Protein AF-A0A7K4D9J6-F1 (afdb_monomer)

Foldseek 3Di:
DLLLVLLVVCVVDLPDDDPVSFHDQPSLQVNLQVQLQVQLVVVCVVVVHNVSNLVSNVRSNVRSLVSNVSRDPDPPVVSVVSNVVSVVVSVVVSVVVVVVVVVVD

Radius of gyration: 15.12 Å; Cα contacts (8 Å, |Δi|>4): 111; chains: 1; bounding box: 46×23×40 Å

Secondary structure (DSSP, 8-state):
-HHHHHHHHHHH--S---GGGSPPTTHHHHHHHHHHHHHHHHHHHHHT-THHHHHHHHHHHHHHHHHHHHH----HHHHHHHHHHHHHHHHHHHHHHHHHHHH--

Solvent-accessible surface area (backbone atoms only — not comparable to full-atom values): 5692 Å² total; per-residue (Å²): 112,71,63,56,54,41,45,51,54,47,74,73,42,82,81,75,73,53,81,91,60,47,61,59,95,62,47,28,34,53,47,18,29,53,52,13,37,57,52,8,47,53,50,14,66,77,69,73,38,73,66,36,33,54,52,15,35,58,50,9,40,53,51,3,48,51,46,35,65,75,60,42,99,63,58,75,69,60,50,54,55,48,51,52,56,52,49,52,52,48,52,51,50,47,52,52,51,51,49,53,62,67,65,71,113

pLDDT: mean 76.88, std 13.14, range [48.06, 93.12]

Sequence (105 aa):
MTIILKTGFIAYRQNSVRPGLRPKKGDGILFGIIIGIVIGIFISTVFNHFVFVIIGIAFGHYIGLIIESLACPTSSSEIVSYRKYSLVGTIAAIASILYAALSIE

Mean predicted aligned error: 8.45 Å

Structure (mmCIF, N/CA/C/O backbone):
data_AF-A0A7K4D9J6-F1
#
_entry.id   AF-A0A7K4D9J6-F1
#
loop_
_atom_site.group_PDB
_atom_site.id
_atom_site.type_symbol
_atom_site.label_atom_id
_atom_site.label_alt_id
_atom_site.label_comp_id
_atom_site.label_asym_id
_atom_site.label_entity_id
_atom_site.label_seq_id
_atom_site.pdbx_PDB_ins_code
_atom_site.Cartn_x
_atom_site.Cartn_y
_atom_site.Cartn_z
_atom_site.occupancy
_atom_site.B_iso_or_equiv
_atom_site.auth_seq_id
_atom_site.auth_comp_id
_atom_site.auth_asym_id
_atom_site.auth_atom_id
_atom_site.pdbx_PDB_model_num
ATOM 1 N N . MET A 1 1 ? -9.565 -13.750 0.119 1.00 48.06 1 MET A N 1
ATOM 2 C CA . MET A 1 1 ? -10.701 -13.479 -0.797 1.00 48.06 1 MET A CA 1
ATOM 3 C C . MET A 1 1 ? -11.881 -12.796 -0.096 1.00 48.06 1 MET A C 1
ATOM 5 O O . MET A 1 1 ? -12.363 -11.786 -0.588 1.00 48.06 1 MET A O 1
ATOM 9 N N . THR A 1 2 ? -12.306 -13.265 1.082 1.00 56.31 2 THR A N 1
ATOM 10 C CA . THR A 1 2 ? -13.416 -12.690 1.877 1.00 56.31 2 THR A CA 1
ATOM 11 C C . THR A 1 2 ? -13.197 -11.250 2.361 1.00 56.31 2 THR A C 1
ATOM 13 O O . THR A 1 2 ? -14.158 -10.491 2.421 1.00 56.31 2 THR A O 1
ATOM 16 N N . ILE A 1 3 ? -11.954 -10.851 2.659 1.00 58.62 3 ILE A N 1
ATOM 17 C CA . ILE A 1 3 ? -11.608 -9.475 3.072 1.00 58.62 3 ILE A CA 1
ATOM 18 C C . ILE A 1 3 ? -11.819 -8.489 1.912 1.00 58.62 3 ILE A C 1
ATOM 20 O O . ILE A 1 3 ? -12.486 -7.479 2.077 1.00 58.62 3 ILE A O 1
ATOM 24 N N . ILE A 1 4 ? -11.346 -8.839 0.711 1.00 59.47 4 ILE A N 1
ATOM 25 C CA . ILE A 1 4 ? -11.469 -8.018 -0.507 1.00 59.47 4 ILE A CA 1
ATOM 26 C C . ILE A 1 4 ? -12.946 -7.778 -0.862 1.00 59.47 4 ILE A C 1
ATOM 28 O O . ILE A 1 4 ? -13.345 -6.650 -1.135 1.00 59.47 4 ILE A O 1
ATOM 32 N N . LEU A 1 5 ? -13.772 -8.827 -0.786 1.00 59.25 5 LEU A N 1
ATOM 33 C CA . LEU A 1 5 ? -15.217 -8.741 -1.023 1.00 59.25 5 LEU A CA 1
ATOM 34 C C . LEU A 1 5 ? -15.940 -7.876 0.022 1.00 59.25 5 LEU A C 1
ATOM 36 O O . LEU A 1 5 ? -16.779 -7.057 -0.345 1.00 59.25 5 LEU A O 1
ATOM 40 N N . LYS A 1 6 ? -15.604 -8.019 1.312 1.00 61.50 6 LYS A N 1
ATOM 41 C CA . LYS A 1 6 ? -16.188 -7.202 2.391 1.00 61.50 6 LYS A CA 1
ATOM 42 C C . LYS A 1 6 ? -15.841 -5.725 2.237 1.00 61.50 6 LYS A C 1
ATOM 44 O O . LYS A 1 6 ? -16.734 -4.881 2.261 1.00 61.50 6 LYS A O 1
ATOM 49 N N . THR A 1 7 ? -14.558 -5.420 2.073 1.00 60.50 7 THR A N 1
ATOM 50 C CA . THR A 1 7 ? -14.063 -4.044 1.997 1.00 60.50 7 THR A CA 1
ATOM 51 C C . THR A 1 7 ? -14.557 -3.349 0.725 1.00 60.50 7 THR A C 1
ATOM 53 O O . THR A 1 7 ? -14.998 -2.202 0.794 1.00 60.50 7 THR A O 1
ATOM 56 N N . GLY A 1 8 ? -14.612 -4.063 -0.407 1.00 58.88 8 GLY A N 1
ATOM 57 C CA . GLY A 1 8 ? -15.194 -3.555 -1.652 1.00 58.88 8 GLY A CA 1
ATOM 58 C C . GLY A 1 8 ? -16.696 -3.260 -1.551 1.00 58.88 8 GLY A C 1
ATOM 59 O O . GLY A 1 8 ? -17.147 -2.204 -1.991 1.00 58.88 8 GLY A O 1
ATOM 60 N N . PHE A 1 9 ? -17.475 -4.134 -0.904 1.00 62.00 9 PHE A N 1
ATOM 61 C CA . PHE A 1 9 ? -18.914 -3.914 -0.701 1.00 62.00 9 PHE A CA 1
ATOM 62 C C . PHE A 1 9 ? -19.206 -2.688 0.182 1.00 62.00 9 PHE A C 1
ATOM 64 O O . PHE A 1 9 ? -20.196 -1.988 -0.019 1.00 62.00 9 PHE A O 1
ATOM 71 N N . ILE A 1 10 ? -18.330 -2.401 1.145 1.00 62.00 10 ILE A N 1
ATOM 72 C CA . ILE A 1 10 ? -18.452 -1.267 2.073 1.00 62.00 10 ILE A CA 1
ATOM 73 C C . ILE A 1 10 ? -18.029 0.048 1.421 1.00 62.00 10 ILE A C 1
ATOM 75 O O . ILE A 1 10 ? -18.698 1.058 1.621 1.00 62.00 10 ILE A O 1
ATOM 79 N N . ALA A 1 11 ? -16.988 0.031 0.584 1.00 58.03 11 ALA A N 1
ATOM 80 C CA . ALA A 1 11 ? -16.625 1.184 -0.239 1.00 58.03 11 ALA A CA 1
ATOM 81 C C . ALA A 1 11 ? -17.774 1.602 -1.180 1.00 58.03 11 ALA A C 1
ATOM 83 O 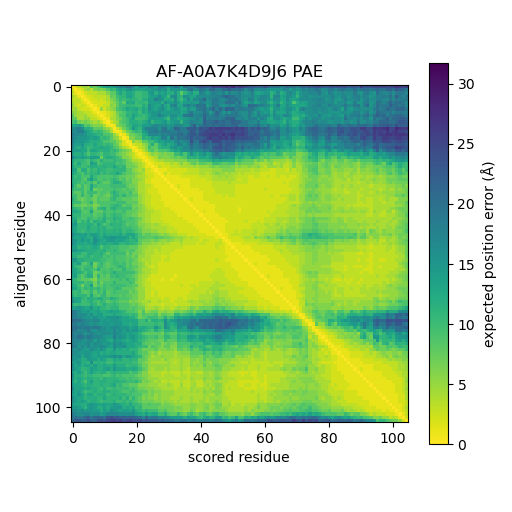O . ALA A 1 11 ? -17.960 2.789 -1.436 1.00 58.03 11 ALA A O 1
ATOM 84 N N . TYR A 1 12 ? -18.577 0.638 -1.645 1.00 59.16 12 TYR A N 1
ATOM 85 C CA . TYR A 1 12 ? -19.736 0.875 -2.510 1.00 59.16 12 TYR A CA 1
ATOM 86 C C . TYR A 1 12 ? -21.013 1.307 -1.751 1.00 59.16 12 TYR A C 1
ATOM 88 O O . TYR A 1 12 ? -21.847 2.019 -2.307 1.00 59.16 12 TYR A O 1
ATOM 96 N N . ARG A 1 13 ? -21.189 0.913 -0.477 1.00 58.47 13 ARG A N 1
ATOM 97 C CA . ARG A 1 13 ? -22.382 1.217 0.346 1.00 58.47 13 ARG A CA 1
ATOM 98 C C . ARG A 1 13 ? -22.015 2.063 1.577 1.00 58.47 13 ARG A C 1
ATOM 100 O O . ARG A 1 13 ? -21.794 1.534 2.664 1.00 58.47 13 ARG A O 1
ATOM 107 N N . GLN A 1 14 ? -22.024 3.391 1.430 1.00 55.06 14 GLN A N 1
ATOM 108 C CA . GLN A 1 14 ? -21.742 4.332 2.531 1.00 55.06 14 GLN A CA 1
ATOM 109 C C . GLN A 1 14 ? -22.844 4.403 3.610 1.00 55.06 14 GLN A C 1
ATOM 111 O O . GLN A 1 14 ? -22.569 4.777 4.749 1.00 55.06 14 GLN A O 1
ATOM 116 N N . ASN A 1 15 ? -24.083 4.003 3.301 1.00 48.38 15 ASN A N 1
ATOM 117 C CA . ASN A 1 15 ? -25.201 4.116 4.240 1.00 48.38 15 ASN A CA 1
ATOM 118 C C . ASN A 1 15 ? -25.345 2.851 5.104 1.00 48.38 15 ASN A C 1
ATOM 120 O O . ASN A 1 15 ? -25.948 1.856 4.704 1.00 48.38 15 ASN A O 1
ATOM 124 N N . SER A 1 16 ? -24.824 2.925 6.331 1.00 55.69 16 SER A N 1
ATOM 125 C CA . SER A 1 16 ? -24.984 1.955 7.429 1.00 55.69 16 SER A CA 1
ATOM 126 C C . SER A 1 16 ? -24.362 0.567 7.193 1.00 55.69 16 SER A C 1
ATOM 128 O O . SER A 1 16 ? -25.008 -0.419 6.836 1.00 55.69 16 SER A O 1
ATOM 130 N N . VAL A 1 17 ? -23.065 0.453 7.478 1.00 55.47 17 VAL A N 1
ATOM 131 C CA . VAL A 1 17 ? -22.395 -0.851 7.533 1.00 55.47 17 VAL A CA 1
ATOM 132 C C . VAL A 1 17 ? -22.858 -1.607 8.781 1.00 55.47 17 VAL A C 1
ATOM 134 O O . VAL A 1 17 ? -22.565 -1.188 9.909 1.00 55.47 17 VAL A O 1
ATOM 137 N N . ARG A 1 18 ? -23.557 -2.738 8.586 1.00 56.44 18 ARG A N 1
ATOM 138 C CA . ARG A 1 18 ? -23.930 -3.672 9.667 1.00 56.44 18 ARG A CA 1
ATOM 139 C C . ARG A 1 18 ? -22.685 -4.025 10.504 1.00 56.44 18 ARG A C 1
ATOM 141 O O . ARG A 1 18 ? -21.668 -4.386 9.910 1.00 56.44 18 ARG A O 1
ATOM 148 N N . PRO A 1 19 ? -22.750 -4.005 11.850 1.00 55.81 19 PRO A N 1
ATOM 149 C CA . PRO A 1 19 ? -21.587 -4.206 12.723 1.00 55.81 19 PRO A CA 1
ATOM 150 C C . PRO A 1 19 ? -20.733 -5.448 12.406 1.00 55.81 19 PRO A C 1
ATOM 152 O O . PRO A 1 19 ? -19.512 -5.357 12.418 1.00 55.81 19 PRO A O 1
ATOM 155 N N . GLY A 1 20 ? -21.343 -6.581 12.032 1.00 59.03 20 GLY A N 1
ATOM 156 C CA . GLY A 1 20 ? -20.619 -7.819 11.681 1.00 59.03 20 GLY A CA 1
ATOM 157 C C . GLY A 1 20 ? -19.964 -7.841 10.288 1.00 59.03 20 GLY A C 1
ATOM 158 O O . GLY A 1 20 ? -19.177 -8.741 9.976 1.00 59.03 20 GLY A O 1
ATOM 159 N N . LEU A 1 21 ? -20.275 -6.865 9.432 1.00 62.53 21 LEU A N 1
ATOM 160 C CA . LEU A 1 21 ? -19.687 -6.728 8.098 1.00 62.53 21 LEU A CA 1
ATOM 161 C C . LEU A 1 21 ? -18.523 -5.738 8.060 1.00 62.53 21 LEU A C 1
ATOM 163 O O . LEU A 1 21 ? -17.791 -5.763 7.078 1.00 62.53 21 LEU A O 1
ATOM 167 N N . ARG A 1 22 ? -18.310 -4.936 9.113 1.00 63.88 22 ARG A N 1
ATOM 168 C CA . ARG A 1 22 ? -17.231 -3.941 9.157 1.00 63.88 22 ARG A CA 1
ATOM 169 C C . ARG A 1 22 ? -15.855 -4.592 8.939 1.00 63.88 22 ARG A C 1
ATOM 171 O O . ARG A 1 22 ? -15.640 -5.705 9.439 1.00 63.88 22 ARG A O 1
ATOM 178 N N . PRO A 1 23 ? -14.947 -3.940 8.190 1.00 65.38 23 PRO A N 1
ATOM 179 C CA . PRO A 1 23 ? -13.576 -4.407 8.061 1.00 65.38 23 PRO A CA 1
ATOM 180 C C . PRO A 1 23 ? -12.896 -4.335 9.428 1.00 65.38 23 PRO A C 1
ATOM 182 O O . PRO A 1 23 ? -13.229 -3.477 10.253 1.00 65.38 23 PRO A O 1
ATOM 185 N N . LYS A 1 24 ? -11.959 -5.245 9.683 1.00 72.62 24 LYS A N 1
ATOM 186 C CA . LYS A 1 24 ? -11.079 -5.121 10.842 1.00 72.62 24 LYS A CA 1
ATOM 187 C C . LYS A 1 24 ? -10.086 -3.990 10.594 1.00 72.62 24 LYS A C 1
ATOM 189 O O . LYS A 1 24 ? -9.787 -3.657 9.449 1.00 72.62 24 LYS A O 1
ATOM 194 N N . LYS A 1 25 ? -9.541 -3.449 11.686 1.00 73.19 25 LYS A N 1
ATOM 195 C CA . LYS A 1 25 ? -8.453 -2.473 11.622 1.00 73.19 25 LYS A CA 1
ATOM 196 C C . LYS A 1 25 ? -7.300 -3.061 10.805 1.00 73.19 25 LYS A C 1
ATOM 198 O O . LYS A 1 25 ? -6.790 -4.109 11.199 1.00 73.19 25 LYS A O 1
ATOM 203 N N . GLY A 1 26 ? -6.912 -2.452 9.688 1.00 73.12 26 GLY A N 1
ATOM 204 C CA . GLY A 1 26 ? -6.005 -3.121 8.739 1.00 73.12 26 GLY A CA 1
ATOM 205 C C . GLY A 1 26 ? -6.544 -3.276 7.330 1.00 73.12 26 GLY A C 1
ATOM 206 O O . GLY A 1 26 ? -5.812 -3.114 6.351 1.00 73.12 26 GLY A O 1
ATOM 207 N N . ASP A 1 27 ? -7.813 -3.656 7.241 1.00 78.88 27 ASP A N 1
ATOM 208 C CA . ASP A 1 27 ? -8.368 -4.268 6.041 1.00 78.88 27 ASP A CA 1
ATOM 209 C C . ASP A 1 27 ? -8.575 -3.244 4.921 1.00 78.88 27 ASP A C 1
ATOM 211 O O . ASP A 1 27 ? -8.407 -3.588 3.749 1.00 78.88 27 ASP A O 1
ATOM 215 N N . GLY A 1 28 ? -8.908 -1.993 5.260 1.00 77.25 28 GLY A N 1
ATOM 216 C CA . GLY A 1 28 ? -9.033 -0.899 4.299 1.00 77.25 28 GLY A CA 1
ATOM 217 C C . GLY A 1 28 ? -7.699 -0.593 3.632 1.00 77.25 28 GLY A C 1
ATOM 218 O O . GLY A 1 28 ? -7.614 -0.537 2.405 1.00 77.25 28 GLY A O 1
ATOM 219 N N . ILE A 1 29 ? -6.637 -0.488 4.432 1.00 82.56 29 ILE A N 1
ATOM 220 C CA . ILE A 1 29 ? -5.277 -0.244 3.940 1.00 82.56 29 ILE A CA 1
ATOM 221 C C . ILE A 1 29 ? -4.789 -1.389 3.065 1.00 82.56 29 ILE A C 1
ATOM 223 O O . ILE A 1 29 ? -4.319 -1.145 1.955 1.00 82.56 29 ILE A O 1
ATOM 227 N N . LEU A 1 30 ? -4.908 -2.629 3.543 1.00 82.94 30 LEU A N 1
ATOM 228 C CA . LEU A 1 30 ? -4.460 -3.797 2.789 1.00 82.94 30 LEU A CA 1
ATOM 229 C C . LEU A 1 30 ? -5.171 -3.877 1.433 1.00 82.94 30 LEU A C 1
ATOM 231 O O . LEU A 1 30 ? -4.533 -4.101 0.407 1.00 82.94 30 LEU A O 1
ATOM 235 N N . PHE A 1 31 ? -6.482 -3.639 1.420 1.00 84.19 31 PHE A N 1
ATOM 236 C CA . PHE A 1 31 ? -7.273 -3.588 0.196 1.00 84.19 31 PHE A CA 1
ATOM 237 C C . PHE A 1 31 ? -6.818 -2.468 -0.746 1.00 84.19 31 PHE A C 1
ATOM 239 O O . PHE A 1 31 ? -6.612 -2.716 -1.934 1.00 84.19 31 PHE A O 1
ATOM 246 N N . GLY A 1 32 ? -6.611 -1.260 -0.216 1.00 86.00 32 GLY A N 1
ATOM 247 C CA . GLY A 1 32 ? -6.111 -0.125 -0.983 1.00 86.00 32 GLY A CA 1
ATOM 248 C C . GLY A 1 32 ? -4.747 -0.404 -1.616 1.00 86.00 32 GLY A C 1
ATOM 249 O O . GLY A 1 32 ? -4.580 -0.181 -2.812 1.00 86.00 32 GLY A O 1
ATOM 250 N N . ILE A 1 33 ? -3.799 -0.965 -0.859 1.00 87.00 33 ILE A N 1
ATOM 251 C CA . ILE A 1 33 ? -2.465 -1.334 -1.360 1.00 87.00 33 ILE A CA 1
ATOM 252 C C . ILE A 1 33 ? -2.565 -2.378 -2.475 1.00 87.00 33 ILE A C 1
ATOM 254 O O . ILE A 1 33 ? -1.936 -2.202 -3.515 1.00 87.00 33 ILE A O 1
ATOM 258 N N . ILE A 1 34 ? -3.372 -3.431 -2.302 1.00 87.25 34 ILE A N 1
ATOM 259 C CA . ILE A 1 34 ? -3.557 -4.466 -3.333 1.00 87.25 34 ILE A CA 1
ATOM 260 C C . ILE A 1 34 ? -4.081 -3.843 -4.632 1.00 87.25 34 ILE A C 1
ATOM 262 O O . ILE A 1 34 ? -3.529 -4.098 -5.701 1.00 87.25 34 ILE A O 1
ATOM 266 N N . ILE A 1 35 ? -5.110 -2.997 -4.545 1.00 88.31 35 ILE A N 1
ATOM 267 C CA . ILE A 1 35 ? -5.663 -2.301 -5.714 1.00 88.31 35 ILE A CA 1
ATOM 268 C C . ILE A 1 35 ? -4.617 -1.385 -6.348 1.00 88.31 35 ILE A C 1
ATOM 270 O O . ILE A 1 35 ? -4.443 -1.401 -7.565 1.00 88.31 35 ILE A O 1
ATOM 274 N N . GLY A 1 36 ? -3.901 -0.618 -5.528 1.00 88.94 36 GLY A N 1
ATOM 275 C CA . GLY A 1 36 ? -2.845 0.278 -5.975 1.00 88.94 36 GLY A CA 1
ATOM 276 C C . GLY A 1 36 ? -1.734 -0.444 -6.732 1.00 88.94 36 GLY A C 1
ATOM 277 O O . GLY A 1 36 ? -1.323 0.021 -7.791 1.00 88.94 36 GLY A O 1
ATOM 278 N N . ILE A 1 37 ? -1.300 -1.611 -6.247 1.00 89.44 37 ILE A N 1
ATOM 279 C CA . ILE A 1 37 ? -0.310 -2.461 -6.923 1.00 89.44 37 ILE A CA 1
ATOM 280 C C . ILE A 1 37 ? -0.846 -2.949 -8.268 1.00 89.44 37 ILE A C 1
ATOM 282 O O . ILE A 1 37 ? -0.156 -2.815 -9.273 1.00 89.44 37 ILE A O 1
ATOM 286 N N . VAL A 1 38 ? -2.069 -3.486 -8.310 1.00 89.81 38 VAL A N 1
ATOM 287 C CA . VAL A 1 38 ? -2.666 -4.001 -9.555 1.00 89.81 38 VAL A CA 1
ATOM 288 C C . VAL A 1 38 ? -2.766 -2.896 -10.610 1.00 89.81 38 VAL A C 1
ATOM 290 O O . VAL A 1 38 ? -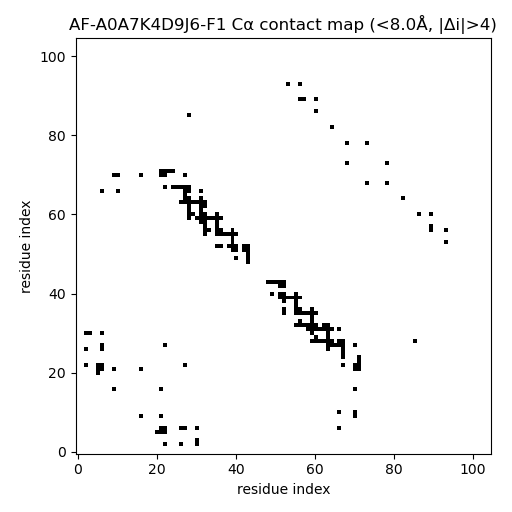2.353 -3.098 -11.751 1.00 89.81 38 VAL A O 1
ATOM 293 N N . ILE A 1 39 ? -3.250 -1.712 -10.223 1.00 90.62 39 ILE A 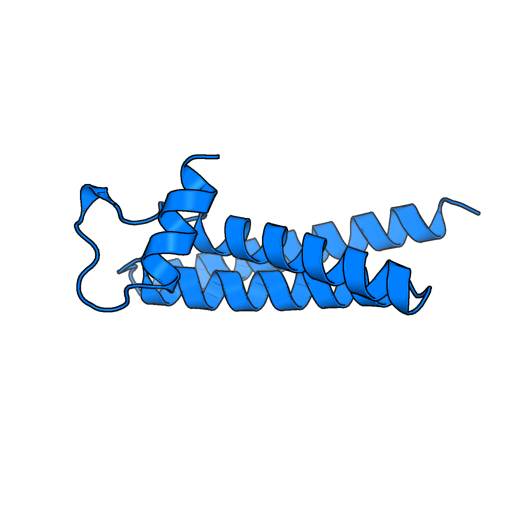N 1
ATOM 294 C CA . ILE A 1 39 ? -3.333 -0.544 -11.111 1.00 90.62 39 ILE A CA 1
ATOM 295 C C . ILE A 1 39 ? -1.932 -0.085 -11.531 1.00 90.62 39 ILE A C 1
ATOM 297 O O . ILE A 1 39 ? -1.698 0.170 -12.711 1.00 90.62 39 ILE A O 1
ATOM 301 N N . GLY A 1 40 ? -0.993 -0.005 -10.588 1.00 90.12 40 GLY A N 1
ATOM 302 C CA . GLY A 1 40 ? 0.378 0.429 -10.842 1.00 90.12 40 GLY A CA 1
ATOM 303 C C . GLY A 1 40 ? 1.113 -0.486 -11.819 1.00 90.12 40 GLY A C 1
ATOM 304 O O . GLY A 1 40 ? 1.744 0.011 -12.747 1.00 90.12 40 GLY A O 1
ATOM 305 N N . ILE A 1 41 ? 0.979 -1.808 -11.668 1.00 90.88 41 ILE A N 1
ATOM 306 C CA . ILE A 1 41 ? 1.533 -2.802 -12.600 1.00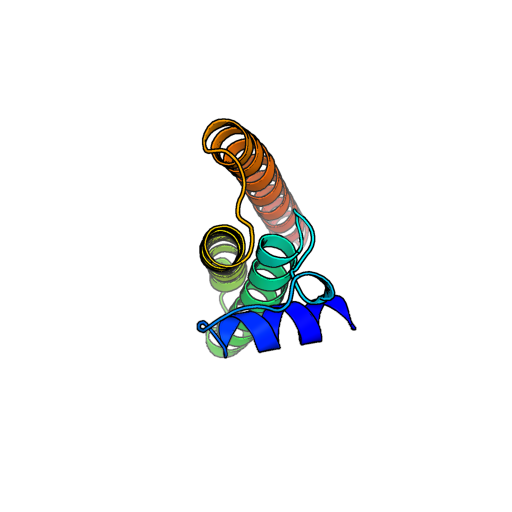 90.88 41 ILE A CA 1
ATOM 307 C C . ILE A 1 41 ? 0.887 -2.652 -13.976 1.00 90.88 41 ILE A C 1
ATOM 309 O O . ILE A 1 41 ? 1.602 -2.580 -14.971 1.00 90.88 41 ILE A O 1
ATOM 313 N N . PHE A 1 42 ? -0.442 -2.547 -14.046 1.00 91.69 42 PHE A N 1
ATOM 314 C CA . PHE A 1 42 ? -1.142 -2.376 -15.318 1.00 91.69 42 PHE A CA 1
ATOM 315 C C . PHE A 1 42 ? -0.645 -1.134 -16.075 1.00 91.69 42 PHE A C 1
ATOM 317 O O . PHE A 1 42 ? -0.205 -1.237 -17.219 1.00 91.69 42 PHE A O 1
ATOM 324 N N . ILE A 1 43 ? -0.611 0.028 -15.420 1.00 91.50 43 ILE A N 1
ATOM 325 C CA . ILE A 1 43 ? -0.105 1.271 -16.022 1.00 91.50 43 ILE A CA 1
ATOM 326 C C . ILE A 1 43 ? 1.381 1.130 -16.376 1.00 91.50 43 ILE A C 1
ATOM 328 O O . ILE A 1 43 ? 1.795 1.528 -17.463 1.00 91.50 43 ILE A O 1
ATOM 332 N N . SER A 1 44 ? 2.181 0.512 -15.505 1.00 91.38 44 SER A N 1
ATOM 333 C CA . SER A 1 44 ? 3.599 0.268 -15.765 1.00 91.38 44 SER A CA 1
ATOM 334 C C . SER A 1 44 ? 3.820 -0.552 -17.034 1.00 91.38 44 SER A C 1
ATOM 336 O O . SER A 1 44 ? 4.681 -0.187 -17.827 1.00 91.38 44 SER A O 1
ATOM 338 N N . THR A 1 45 ? 3.007 -1.586 -17.281 1.00 90.56 45 THR A N 1
ATOM 339 C CA . THR A 1 45 ? 3.082 -2.380 -18.518 1.00 90.56 45 THR A CA 1
ATOM 340 C C . THR A 1 45 ? 2.650 -1.599 -19.758 1.00 90.56 45 THR A C 1
ATOM 342 O O . THR A 1 45 ? 3.261 -1.754 -20.810 1.00 90.56 45 THR A O 1
ATOM 345 N N . VAL A 1 46 ? 1.647 -0.721 -19.641 1.00 93.12 46 VAL A N 1
ATOM 346 C CA . VAL A 1 46 ? 1.157 0.101 -20.762 1.00 93.12 46 VAL A CA 1
ATOM 347 C C . VAL A 1 46 ? 2.183 1.159 -21.176 1.00 93.12 46 VAL A C 1
ATOM 349 O O . VAL A 1 46 ? 2.389 1.382 -22.365 1.00 93.12 46 VAL A O 1
A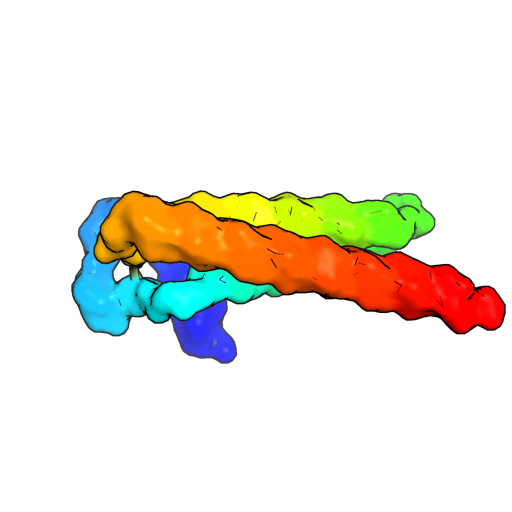TOM 352 N N . PHE A 1 47 ? 2.837 1.801 -20.208 1.00 92.38 47 PHE A N 1
ATOM 353 C CA . PHE A 1 47 ? 3.793 2.889 -20.452 1.00 92.38 47 PHE A CA 1
ATOM 354 C C . PHE A 1 47 ? 5.263 2.453 -20.373 1.00 92.38 47 PHE A C 1
ATOM 356 O O . PHE A 1 47 ? 6.154 3.290 -20.494 1.00 92.38 47 PHE A O 1
ATOM 363 N N . ASN A 1 48 ? 5.515 1.162 -20.150 1.00 88.94 48 ASN A N 1
ATOM 364 C CA . ASN A 1 48 ? 6.835 0.557 -19.964 1.00 88.94 48 ASN A CA 1
ATOM 365 C C . ASN A 1 48 ? 7.736 1.318 -18.969 1.00 88.94 48 ASN A C 1
ATOM 367 O O . ASN A 1 48 ? 8.919 1.551 -19.219 1.00 88.94 48 ASN A O 1
ATOM 371 N N . HIS A 1 49 ? 7.165 1.760 -17.844 1.00 87.81 49 HIS A N 1
ATOM 372 C CA . HIS A 1 49 ? 7.899 2.548 -16.855 1.00 87.81 49 HIS A CA 1
ATOM 373 C C . HIS A 1 49 ? 7.590 2.095 -15.427 1.00 87.81 49 HIS A C 1
ATOM 375 O O . HIS A 1 49 ? 6.437 2.089 -14.990 1.00 87.81 49 HIS A O 1
ATOM 381 N N . PHE A 1 50 ? 8.621 1.694 -14.677 1.00 86.12 50 PHE A N 1
ATOM 382 C CA . PHE A 1 50 ? 8.448 1.050 -13.367 1.00 86.12 50 PHE A CA 1
ATOM 383 C C . PHE A 1 50 ? 7.947 2.012 -12.273 1.00 86.12 50 PHE A C 1
ATOM 385 O O . PHE A 1 50 ? 7.320 1.579 -11.306 1.00 86.12 50 PHE A O 1
ATOM 392 N N . VAL A 1 51 ? 8.159 3.326 -12.442 1.00 89.19 51 VAL A N 1
ATOM 393 C CA . VAL A 1 51 ? 7.741 4.358 -11.475 1.00 89.19 51 VAL A CA 1
ATOM 394 C C . VAL A 1 51 ? 6.239 4.300 -11.170 1.00 89.19 51 VAL A C 1
ATOM 396 O O . VAL A 1 51 ? 5.815 4.603 -10.056 1.00 89.19 51 VAL A O 1
ATOM 399 N N . PHE A 1 52 ? 5.426 3.834 -12.123 1.00 90.38 52 PHE A N 1
ATOM 400 C CA . PHE A 1 52 ? 3.983 3.686 -11.944 1.00 90.38 52 PHE A CA 1
ATOM 401 C C . PHE A 1 52 ? 3.604 2.627 -10.902 1.00 90.38 52 PHE A C 1
ATOM 403 O O . PHE A 1 52 ? 2.563 2.766 -10.263 1.00 90.38 52 PHE A O 1
ATOM 410 N N . VAL A 1 53 ? 4.458 1.631 -10.645 1.00 89.62 53 VAL A N 1
ATOM 411 C CA . VAL A 1 53 ? 4.262 0.676 -9.541 1.00 89.62 53 VAL A CA 1
ATOM 412 C C . VAL A 1 53 ? 4.407 1.384 -8.191 1.00 89.62 53 VAL A C 1
ATOM 414 O O . VAL A 1 53 ? 3.578 1.191 -7.303 1.00 89.62 53 VAL A O 1
ATOM 417 N N . ILE A 1 54 ? 5.401 2.269 -8.052 1.00 91.19 54 ILE A N 1
ATOM 418 C CA . ILE A 1 54 ? 5.618 3.067 -6.833 1.00 91.19 54 ILE A CA 1
ATOM 419 C C . ILE A 1 54 ? 4.444 4.021 -6.602 1.00 91.19 54 ILE A C 1
ATOM 421 O O . ILE A 1 54 ? 3.895 4.078 -5.499 1.00 91.19 54 ILE A O 1
ATOM 425 N N . ILE A 1 55 ? 4.033 4.740 -7.651 1.00 90.56 55 ILE A N 1
ATOM 426 C CA . ILE A 1 55 ? 2.881 5.650 -7.601 1.00 90.56 55 ILE A CA 1
ATOM 427 C C . ILE A 1 55 ? 1.618 4.871 -7.222 1.00 90.56 55 ILE A C 1
ATOM 429 O O . ILE A 1 55 ? 0.867 5.310 -6.352 1.00 90.56 55 ILE A O 1
ATOM 433 N N . GLY A 1 56 ? 1.417 3.692 -7.815 1.00 91.69 56 GLY A N 1
ATOM 434 C CA . GLY A 1 56 ? 0.306 2.799 -7.504 1.00 91.69 56 GLY A CA 1
ATOM 435 C C . GLY A 1 56 ? 0.266 2.402 -6.029 1.00 91.69 56 GLY A C 1
ATOM 436 O O . GLY A 1 56 ? -0.786 2.494 -5.404 1.00 91.69 56 GLY A O 1
ATOM 437 N N . ILE A 1 57 ? 1.405 2.046 -5.432 1.00 91.12 57 ILE A N 1
ATOM 438 C CA . ILE A 1 57 ? 1.493 1.699 -4.004 1.00 91.12 57 ILE A CA 1
ATOM 439 C C . ILE A 1 57 ? 1.155 2.893 -3.109 1.00 91.12 57 ILE A C 1
ATOM 441 O O . ILE A 1 57 ? 0.350 2.755 -2.185 1.00 91.12 57 ILE A O 1
ATOM 445 N N . ALA A 1 58 ? 1.724 4.069 -3.389 1.00 89.94 58 ALA A N 1
ATOM 446 C CA . ALA A 1 58 ? 1.452 5.280 -2.615 1.00 89.94 58 ALA A CA 1
ATOM 447 C C . ALA A 1 58 ? -0.029 5.692 -2.708 1.00 89.94 58 ALA A C 1
ATOM 449 O O . ALA A 1 58 ? -0.666 6.006 -1.699 1.00 89.94 58 ALA A O 1
ATOM 450 N N . PHE A 1 59 ? -0.598 5.627 -3.912 1.00 89.69 59 PHE A N 1
ATOM 451 C CA . PHE A 1 59 ? -2.002 5.930 -4.163 1.00 89.69 59 PHE A CA 1
ATOM 452 C C . PHE A 1 59 ? -2.940 4.903 -3.516 1.00 89.69 59 PHE A C 1
ATOM 454 O O . PHE A 1 59 ? -3.924 5.270 -2.874 1.00 89.69 59 PHE A O 1
ATOM 461 N N . GLY A 1 60 ? -2.602 3.618 -3.609 1.00 90.00 60 GLY A N 1
ATOM 462 C CA . GLY A 1 60 ? -3.327 2.532 -2.960 1.00 90.00 60 GLY A CA 1
ATOM 463 C C . GLY A 1 60 ? -3.347 2.666 -1.441 1.00 90.00 60 GLY A C 1
ATOM 464 O O . GLY A 1 60 ? -4.401 2.530 -0.820 1.00 90.00 60 GLY A O 1
ATOM 465 N N . HIS A 1 61 ? -2.211 3.016 -0.836 1.00 90.62 61 HIS A N 1
ATOM 466 C CA . HIS A 1 61 ? -2.136 3.326 0.589 1.00 90.62 61 HIS A CA 1
ATOM 467 C C . HIS A 1 61 ? -3.075 4.485 0.972 1.00 90.62 61 HIS A C 1
ATOM 469 O O . HIS A 1 61 ? -3.826 4.375 1.944 1.00 90.62 61 HIS A O 1
ATOM 475 N N . TYR A 1 62 ? -3.104 5.560 0.178 1.00 85.88 62 TYR A N 1
ATOM 476 C CA . TYR A 1 62 ? -3.999 6.697 0.407 1.00 85.88 62 TYR A CA 1
ATOM 477 C C . TYR A 1 62 ? -5.487 6.319 0.301 1.00 85.88 62 TYR A C 1
ATOM 479 O O . TYR A 1 62 ? -6.270 6.645 1.196 1.00 85.88 62 TYR A O 1
ATOM 487 N N . ILE A 1 63 ? -5.880 5.567 -0.733 1.00 84.56 63 ILE A N 1
ATOM 488 C CA . ILE A 1 63 ? -7.249 5.038 -0.869 1.00 84.56 63 ILE A CA 1
ATOM 489 C C . ILE A 1 63 ? -7.607 4.168 0.334 1.00 84.56 63 ILE A C 1
ATOM 491 O O . ILE A 1 63 ? -8.686 4.304 0.914 1.00 84.56 63 ILE A O 1
ATOM 495 N N . GLY A 1 64 ? -6.697 3.283 0.730 1.00 84.88 64 GLY A N 1
ATOM 496 C CA . GLY A 1 64 ? -6.922 2.377 1.841 1.00 84.88 64 GLY A CA 1
ATOM 497 C C . GLY A 1 64 ? -7.123 3.106 3.169 1.00 84.88 64 GLY A C 1
ATOM 498 O O . GLY A 1 64 ? -7.991 2.722 3.950 1.00 84.88 64 GLY A O 1
ATOM 499 N N . LEU A 1 65 ? -6.411 4.216 3.388 1.00 83.56 65 LEU A N 1
ATOM 500 C CA . LEU A 1 65 ? -6.625 5.105 4.531 1.00 83.56 65 LEU A CA 1
ATOM 501 C C . LEU A 1 65 ? -7.999 5.777 4.525 1.00 83.56 65 LEU A C 1
ATOM 503 O O . LEU A 1 65 ? -8.613 5.911 5.587 1.00 83.56 65 LEU A O 1
ATOM 507 N N . ILE A 1 66 ? -8.481 6.200 3.356 1.00 80.75 66 ILE A N 1
ATOM 508 C CA . ILE A 1 66 ? -9.820 6.780 3.216 1.00 80.75 66 ILE A CA 1
ATOM 509 C C . ILE A 1 66 ? -10.869 5.731 3.584 1.00 80.75 66 ILE A C 1
ATOM 511 O O . ILE A 1 66 ? -11.711 5.989 4.445 1.00 80.75 66 ILE A O 1
ATOM 515 N N . ILE A 1 67 ? -10.778 4.535 3.001 1.00 77.50 67 ILE A N 1
ATOM 516 C CA . ILE A 1 67 ? -11.700 3.427 3.279 1.00 77.50 67 ILE A CA 1
ATOM 517 C C . ILE A 1 67 ? -11.699 3.089 4.771 1.00 77.50 67 ILE A C 1
ATOM 519 O O . ILE A 1 67 ? -12.764 2.986 5.376 1.00 77.50 67 ILE A O 1
ATOM 523 N N . GLU A 1 68 ? -10.518 2.978 5.377 1.00 77.75 68 GLU A N 1
ATOM 524 C CA . GLU A 1 68 ? -10.368 2.701 6.805 1.00 77.75 68 GLU A CA 1
ATOM 525 C C . GLU A 1 68 ? -11.060 3.771 7.666 1.00 77.75 68 GLU A C 1
ATOM 527 O O . GLU A 1 68 ? -11.807 3.447 8.589 1.00 77.75 68 GLU A O 1
ATOM 532 N N . SER A 1 69 ? -10.857 5.051 7.331 1.00 74.25 69 SER A N 1
ATOM 533 C CA . SER A 1 69 ? -11.437 6.177 8.072 1.00 74.25 69 SER A CA 1
ATOM 534 C C . SER A 1 69 ? -12.960 6.269 7.961 1.00 74.25 69 SER A C 1
ATOM 536 O O . SER A 1 69 ? -13.609 6.748 8.887 1.00 74.25 69 SER A O 1
ATOM 538 N N . LEU A 1 70 ? -13.528 5.793 6.851 1.00 73.56 70 LEU A N 1
ATOM 539 C CA . LEU A 1 70 ? -14.970 5.775 6.615 1.00 73.56 70 LEU A CA 1
ATOM 540 C C . LEU A 1 70 ? -15.640 4.530 7.211 1.00 73.56 70 LEU A C 1
ATOM 542 O O . 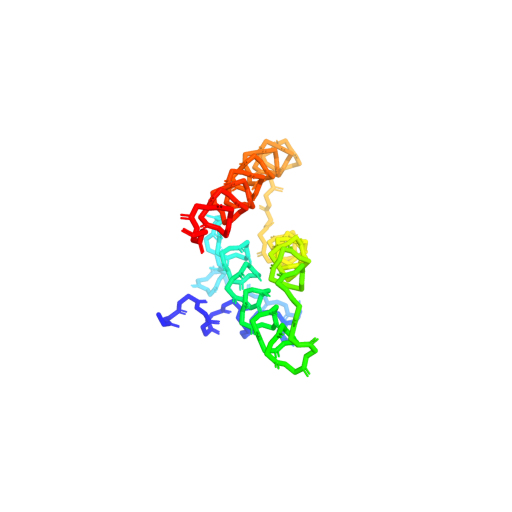LEU A 1 70 ? -16.792 4.590 7.637 1.00 73.56 70 LEU A O 1
ATOM 546 N N . ALA A 1 71 ? -14.941 3.393 7.229 1.00 68.38 71 ALA A N 1
ATOM 547 C CA . ALA A 1 71 ? -15.513 2.109 7.621 1.00 68.38 71 ALA A CA 1
ATOM 548 C C . ALA A 1 71 ? -15.352 1.785 9.116 1.00 68.38 71 ALA A C 1
ATOM 550 O O . ALA A 1 71 ? -16.157 1.018 9.659 1.00 68.38 71 ALA A O 1
ATOM 551 N N . CYS A 1 72 ? -14.339 2.346 9.786 1.00 64.12 72 CYS A N 1
ATOM 552 C CA . CYS A 1 72 ? -14.002 2.014 11.168 1.00 64.12 72 CYS A CA 1
ATOM 553 C C . CYS A 1 72 ? -14.188 3.224 12.110 1.00 64.12 72 CYS A C 1
ATOM 555 O O . CYS A 1 72 ? -13.422 4.188 12.025 1.00 64.12 72 CYS A O 1
ATOM 557 N N . PRO A 1 73 ? -15.157 3.192 13.052 1.00 60.75 73 PRO A N 1
ATOM 558 C CA . PRO A 1 73 ? -15.280 4.209 14.092 1.00 60.75 73 PRO A CA 1
ATOM 559 C C . PRO A 1 73 ? -14.179 3.981 15.130 1.00 60.75 73 PRO A C 1
ATOM 561 O O . PRO A 1 73 ? -14.367 3.288 16.126 1.00 60.75 73 PRO A O 1
ATOM 564 N N . THR A 1 74 ? -12.998 4.509 14.845 1.00 60.22 74 THR A N 1
ATOM 565 C CA . THR A 1 74 ? -11.816 4.373 15.698 1.00 60.22 74 THR A CA 1
ATOM 566 C C . THR A 1 74 ? -11.566 5.707 16.391 1.00 60.22 74 THR A C 1
ATOM 568 O O . THR A 1 74 ? -11.830 6.762 15.811 1.00 60.22 74 THR A O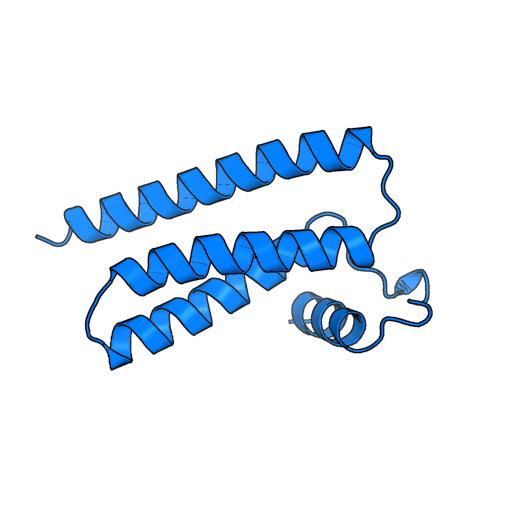 1
ATOM 571 N N . SER A 1 75 ? -11.074 5.691 17.629 1.00 62.75 75 SER A N 1
ATOM 572 C CA . SER A 1 75 ? -10.749 6.933 18.338 1.00 62.75 75 SER A CA 1
ATOM 573 C C . SER A 1 75 ? -9.647 7.709 17.594 1.00 62.75 75 SER A C 1
ATOM 575 O O . SER A 1 75 ? -8.775 7.115 16.952 1.00 62.75 75 SER A O 1
ATOM 577 N N . SER A 1 76 ? -9.674 9.046 17.638 1.00 63.28 76 SER A N 1
ATOM 578 C CA . SER A 1 76 ? -8.761 9.895 16.849 1.00 63.28 76 SER A CA 1
ATOM 579 C C . SER A 1 76 ? -7.275 9.599 17.110 1.00 63.28 76 SER A C 1
ATOM 581 O O . SER A 1 76 ? -6.464 9.648 16.184 1.00 63.28 76 SER A O 1
ATOM 583 N N . SER A 1 77 ? -6.913 9.216 18.337 1.00 63.91 77 SER A N 1
ATOM 584 C CA . SER A 1 77 ? -5.549 8.847 18.738 1.00 63.91 77 SER A CA 1
ATOM 585 C C . SER A 1 77 ? -5.073 7.529 18.112 1.00 63.91 77 SER A C 1
ATOM 587 O O . SER A 1 77 ? -3.925 7.420 17.669 1.00 63.91 77 SER A O 1
ATOM 589 N N . GLU A 1 78 ? -5.954 6.538 17.998 1.00 65.12 78 GLU A N 1
ATOM 590 C CA . GLU A 1 78 ? -5.639 5.246 17.388 1.00 65.12 78 GLU A CA 1
ATOM 591 C C . GLU A 1 78 ? -5.487 5.330 15.869 1.00 65.12 78 GLU A C 1
ATOM 593 O O . GLU A 1 78 ? -4.682 4.586 15.300 1.00 65.12 78 GLU A O 1
ATOM 598 N N . ILE A 1 79 ? -6.222 6.242 15.222 1.00 65.44 79 ILE A N 1
ATOM 599 C CA . ILE A 1 79 ? -6.110 6.522 13.783 1.00 65.44 79 ILE A CA 1
ATOM 600 C C . ILE A 1 79 ? -4.748 7.142 13.468 1.00 65.44 79 ILE A C 1
ATOM 602 O O . ILE A 1 79 ? -4.106 6.750 12.494 1.00 65.44 79 ILE A O 1
ATOM 606 N N . VAL A 1 80 ? -4.281 8.087 14.291 1.00 68.69 80 VAL A N 1
ATOM 607 C CA . VAL A 1 80 ? -2.992 8.769 14.079 1.00 68.69 80 VAL A CA 1
ATOM 608 C C . VAL A 1 80 ? -1.823 7.800 14.221 1.00 68.69 80 VAL A C 1
ATOM 610 O O . VAL A 1 80 ? -0.938 7.779 13.365 1.00 68.69 80 VAL A O 1
ATOM 613 N N . SER A 1 81 ? -1.823 6.978 15.272 1.00 68.69 81 SER A N 1
ATOM 614 C CA . SER A 1 81 ? -0.785 5.964 15.479 1.00 68.69 81 SER A CA 1
ATOM 615 C C . SER A 1 81 ? -0.755 4.964 14.317 1.00 68.69 81 SER A C 1
ATOM 617 O O . SER A 1 81 ? 0.285 4.720 13.707 1.00 68.69 81 SER A O 1
ATOM 619 N N . TYR A 1 82 ? -1.927 4.473 13.919 1.00 69.25 82 TYR A N 1
ATOM 620 C CA . TYR A 1 82 ? -2.062 3.511 12.832 1.00 69.25 82 TYR A CA 1
ATOM 621 C C . TYR A 1 82 ? -1.632 4.070 11.464 1.00 69.25 82 TYR A C 1
ATOM 623 O O . TYR A 1 82 ? -0.918 3.394 10.722 1.00 69.25 82 TYR A O 1
ATOM 631 N N . ARG A 1 83 ? -1.968 5.333 11.161 1.00 75.44 83 ARG A N 1
ATOM 632 C CA . ARG A 1 83 ? -1.481 6.045 9.966 1.00 75.44 83 ARG A CA 1
ATOM 633 C C . ARG A 1 83 ? 0.042 6.085 9.906 1.00 75.44 83 ARG A C 1
ATOM 635 O O . ARG A 1 83 ? 0.603 5.830 8.846 1.00 75.44 83 ARG A O 1
ATOM 642 N N . LYS A 1 84 ? 0.712 6.356 11.031 1.00 78.69 84 LYS A N 1
ATOM 643 C CA . LYS A 1 84 ? 2.181 6.396 11.096 1.00 78.69 84 LYS A CA 1
ATOM 644 C C . LYS A 1 84 ? 2.794 5.028 10.805 1.00 78.69 84 LYS A C 1
ATOM 646 O O . LYS A 1 84 ? 3.663 4.936 9.945 1.00 78.69 84 LYS A O 1
ATOM 651 N N . TYR A 1 85 ? 2.315 3.966 11.457 1.00 76.88 85 TYR A N 1
ATOM 652 C CA . TYR A 1 85 ? 2.829 2.612 11.213 1.00 76.88 85 TYR A CA 1
ATOM 653 C C . TYR A 1 85 ? 2.580 2.144 9.781 1.00 76.88 85 TYR A C 1
ATOM 655 O O . TYR A 1 85 ? 3.460 1.554 9.157 1.00 76.88 85 TYR A O 1
ATOM 663 N N . SER A 1 86 ? 1.401 2.438 9.235 1.00 81.00 86 SER A N 1
ATOM 664 C CA . SER A 1 86 ? 1.089 2.057 7.866 1.00 81.00 86 SER A CA 1
ATOM 665 C C . SER A 1 86 ? 1.897 2.847 6.834 1.00 81.00 86 SER A C 1
ATOM 667 O O . SER A 1 86 ? 2.327 2.265 5.838 1.00 81.00 86 SER A O 1
ATOM 669 N N . LEU A 1 87 ? 2.171 4.130 7.085 1.00 85.12 87 LEU A N 1
ATOM 670 C CA . LEU A 1 87 ? 3.060 4.926 6.245 1.00 85.12 87 LEU A CA 1
ATOM 671 C C . LEU A 1 87 ? 4.481 4.352 6.253 1.00 85.12 87 LEU A C 1
ATOM 673 O O . LEU A 1 87 ? 5.058 4.153 5.190 1.00 85.12 87 LEU A O 1
ATOM 677 N N . VAL A 1 88 ? 5.018 4.018 7.433 1.00 86.38 88 VAL A N 1
ATOM 678 C CA . VAL A 1 88 ? 6.341 3.383 7.561 1.00 86.38 88 VAL A CA 1
ATOM 679 C C . VAL A 1 88 ? 6.390 2.061 6.793 1.00 86.38 88 VAL A C 1
ATOM 681 O O . VAL A 1 88 ? 7.329 1.837 6.034 1.00 86.38 88 VAL A O 1
ATOM 684 N N . GLY A 1 89 ? 5.359 1.219 6.916 1.00 83.19 89 GLY A N 1
ATOM 685 C CA . GLY A 1 89 ? 5.261 -0.025 6.147 1.00 83.19 89 GLY A CA 1
ATOM 686 C C . GLY A 1 89 ? 5.206 0.207 4.633 1.00 83.19 89 GLY A C 1
ATOM 687 O O . GLY A 1 89 ? 5.831 -0.525 3.872 1.00 83.19 89 GLY A O 1
ATOM 688 N N . THR A 1 90 ? 4.518 1.261 4.192 1.00 85.69 90 THR A N 1
ATOM 689 C CA . THR A 1 90 ? 4.430 1.633 2.770 1.00 85.69 90 THR A CA 1
ATOM 690 C C . THR A 1 90 ? 5.776 2.123 2.240 1.00 85.69 90 THR A C 1
ATOM 692 O O . THR A 1 90 ? 6.196 1.709 1.162 1.00 85.69 90 THR A O 1
ATOM 695 N N . ILE A 1 91 ? 6.492 2.946 3.012 1.00 89.31 91 ILE A N 1
ATOM 696 C CA . ILE A 1 91 ? 7.850 3.393 2.678 1.00 89.31 91 ILE A CA 1
ATOM 697 C C . ILE A 1 91 ? 8.796 2.192 2.590 1.00 89.31 91 ILE A C 1
ATOM 699 O O . ILE A 1 91 ? 9.552 2.092 1.628 1.00 89.31 91 ILE A O 1
ATOM 703 N N . ALA A 1 92 ? 8.724 1.262 3.547 1.00 88.19 92 ALA A N 1
ATOM 704 C CA . ALA A 1 92 ? 9.528 0.043 3.527 1.00 88.19 92 ALA A CA 1
ATOM 705 C C . ALA A 1 92 ? 9.246 -0.800 2.273 1.00 88.19 92 ALA A C 1
ATOM 707 O O . ALA A 1 92 ? 10.184 -1.215 1.601 1.00 88.19 92 ALA A O 1
ATOM 708 N N . ALA A 1 93 ? 7.975 -0.980 1.901 1.00 86.69 93 ALA A N 1
ATOM 709 C CA . ALA A 1 93 ? 7.600 -1.699 0.685 1.00 86.69 93 ALA A CA 1
ATOM 710 C C . ALA A 1 93 ? 8.132 -1.018 -0.589 1.00 86.69 93 ALA A C 1
ATOM 712 O O . ALA A 1 93 ? 8.685 -1.690 -1.459 1.00 86.69 93 ALA A O 1
ATOM 713 N N . ILE A 1 94 ? 8.017 0.311 -0.684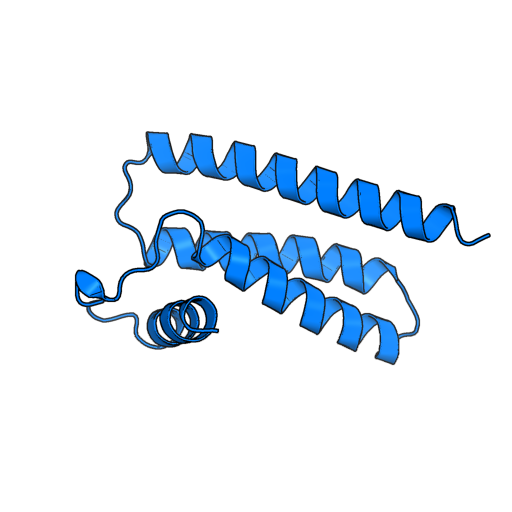 1.00 89.38 94 ILE A N 1
ATOM 714 C CA . ILE A 1 94 ? 8.570 1.088 -1.804 1.00 89.38 94 ILE A CA 1
ATOM 715 C C . ILE A 1 94 ? 10.092 0.927 -1.869 1.00 89.38 94 ILE A C 1
ATOM 717 O O . ILE A 1 94 ? 10.627 0.665 -2.944 1.00 89.38 94 ILE A O 1
ATOM 721 N N . ALA A 1 95 ? 10.785 1.036 -0.733 1.00 88.62 95 ALA A N 1
ATOM 722 C CA . ALA A 1 95 ? 12.232 0.869 -0.660 1.00 88.62 95 ALA A CA 1
ATOM 723 C C . ALA A 1 95 ? 12.667 -0.542 -1.084 1.00 88.62 95 ALA A C 1
ATOM 725 O O . ALA A 1 95 ? 13.622 -0.676 -1.843 1.00 88.62 95 ALA A O 1
ATOM 726 N N . SER A 1 96 ? 11.947 -1.587 -0.663 1.00 86.81 96 SER A N 1
ATOM 727 C CA . SER A 1 96 ? 12.219 -2.967 -1.082 1.00 86.81 96 SER A CA 1
ATOM 728 C C . SER A 1 96 ? 12.024 -3.173 -2.582 1.00 86.81 96 SER A C 1
ATOM 730 O O . SER A 1 96 ? 12.833 -3.847 -3.210 1.00 86.81 96 SER A O 1
ATOM 732 N N . ILE A 1 97 ? 10.982 -2.582 -3.171 1.00 85.75 97 ILE A N 1
ATOM 733 C CA . ILE A 1 97 ? 10.727 -2.678 -4.616 1.00 85.75 97 ILE A CA 1
ATOM 734 C C . ILE A 1 97 ? 11.778 -1.905 -5.407 1.00 85.75 97 ILE A C 1
ATOM 736 O O . ILE A 1 97 ? 12.257 -2.407 -6.417 1.00 85.75 97 ILE A O 1
ATOM 740 N N . LEU A 1 98 ? 12.164 -0.716 -4.940 1.00 88.12 98 LEU A N 1
ATOM 741 C CA . LEU A 1 98 ? 13.259 0.054 -5.524 1.00 88.12 98 LEU A CA 1
ATOM 742 C C . LEU A 1 98 ? 14.573 -0.722 -5.475 1.00 88.12 98 LEU A C 1
ATOM 744 O O . LEU A 1 98 ? 15.260 -0.815 -6.485 1.00 88.12 98 LEU A O 1
ATOM 748 N N . TYR A 1 99 ? 14.896 -1.307 -4.322 1.00 89.56 99 TYR A N 1
ATOM 749 C CA . TYR A 1 99 ? 16.083 -2.137 -4.160 1.00 89.56 99 TYR A CA 1
ATOM 750 C C . TYR A 1 99 ? 16.060 -3.337 -5.110 1.00 89.56 99 TYR A C 1
ATOM 752 O O . TYR A 1 99 ? 17.034 -3.566 -5.817 1.00 89.56 99 TYR A O 1
ATOM 760 N N . ALA A 1 100 ? 14.932 -4.051 -5.188 1.00 85.62 100 ALA A N 1
ATOM 761 C CA . ALA A 1 100 ? 14.768 -5.164 -6.113 1.00 85.62 100 ALA A CA 1
ATOM 762 C C . ALA A 1 100 ? 14.947 -4.714 -7.571 1.00 85.62 100 ALA A C 1
ATOM 764 O O . ALA A 1 100 ? 15.714 -5.328 -8.302 1.00 85.62 100 ALA A O 1
ATOM 765 N N . ALA A 1 101 ? 14.309 -3.613 -7.976 1.00 82.31 101 ALA A N 1
ATOM 766 C CA . ALA A 1 101 ? 14.425 -3.069 -9.327 1.00 82.31 101 ALA A CA 1
ATOM 767 C C . ALA A 1 101 ? 15.866 -2.663 -9.681 1.00 82.31 101 ALA A C 1
ATOM 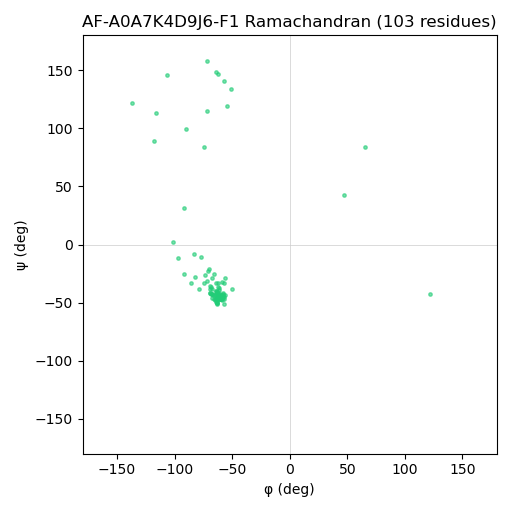769 O O . ALA A 1 101 ? 16.301 -2.913 -10.797 1.00 82.31 101 ALA A O 1
ATOM 770 N N . LEU A 1 102 ? 16.603 -2.082 -8.730 1.00 84.12 102 LEU A N 1
ATOM 771 C CA . LEU A 1 102 ? 18.016 -1.720 -8.893 1.00 84.12 102 LEU A CA 1
ATOM 772 C C . LEU A 1 102 ? 18.951 -2.937 -8.878 1.00 84.12 102 LEU A C 1
ATOM 774 O O . LEU A 1 102 ? 20.033 -2.875 -9.440 1.00 84.12 102 LEU A O 1
ATOM 778 N N . SER A 1 103 ? 18.557 -4.034 -8.226 1.00 85.81 103 SER A N 1
ATOM 779 C CA . SER A 1 103 ? 19.362 -5.260 -8.133 1.00 85.81 103 SER A CA 1
ATOM 780 C C . SER A 1 103 ? 19.235 -6.196 -9.339 1.00 85.81 103 SER A C 1
ATOM 782 O O . SER A 1 103 ? 19.957 -7.184 -9.402 1.00 85.81 103 SER A O 1
ATOM 784 N N . ILE A 1 104 ? 18.312 -5.914 -10.267 1.00 75.94 104 ILE A N 1
ATOM 785 C CA . ILE A 1 104 ? 18.104 -6.682 -11.510 1.00 75.94 104 ILE A CA 1
ATOM 786 C C . ILE A 1 104 ? 18.951 -6.068 -12.653 1.00 75.94 104 ILE A C 1
ATOM 788 O O . ILE A 1 104 ? 18.557 -6.100 -13.814 1.00 75.94 104 ILE A O 1
ATOM 792 N N . GLU A 1 105 ? 20.114 -5.489 -12.332 1.00 50.28 105 GLU A N 1
ATOM 793 C CA . GLU A 1 105 ? 21.161 -5.216 -13.335 1.00 50.28 105 GLU A CA 1
ATOM 794 C C . GLU A 1 105 ? 21.812 -6.516 -13.826 1.00 50.28 105 GLU A C 1
ATOM 796 O O . GLU A 1 105 ? 22.131 -7.387 -12.982 1.00 50.28 105 GLU A O 1
#